Protein AF-A0A9D4GDD5-F1 (afdb_monomer_lite)

Secondary structure (DSSP, 8-state):
--HHHHHHHH--S-HHHHHHHHHHHHHHHHHTSGGGS-HHHHHHHHHHHHHHHHHHHTT-SBTTBSS--HHHHHHHHHHHIIIII-HHHHTT--

InterPro domains:
  IPR033468 Metaxin, glutathione S-transferase domain [PF17171] (48-86)
  IPR036282 Glutathione S-transferase, C-terminal domain superfamily [SSF47616] (42-88)
  IPR050931 Mitochondrial Protein Transport Metaxin [PTHR12289] (13-87)

Foldseek 3Di:
DPPLVVQVVPDPDDPVVVVVVVVVVLVVCVVVVNNVDDPVVNVVVVVVVVVVQCVCCPVPPENPHPDDDPVRVVVVVVVCCQDPVPPVNVVVDD

Structure (mmCIF, N/CA/C/O backbone):
data_AF-A0A9D4GDD5-F1
#
_entry.id   AF-A0A9D4GDD5-F1
#
loop_
_atom_site.group_PDB
_atom_site.id
_atom_site.type_symbol
_atom_site.label_atom_id
_atom_site.label_alt_id
_atom_site.label_comp_id
_atom_site.label_asym_id
_atom_site.label_entity_id
_atom_site.label_seq_id
_atom_site.pdbx_PDB_ins_code
_atom_site.Cartn_x
_atom_site.Cartn_y
_atom_site.Cartn_z
_atom_site.occupancy
_atom_site.B_iso_or_equiv
_atom_site.auth_seq_id
_atom_site.auth_comp_id
_atom_site.auth_asym_id
_atom_site.auth_atom_id
_atom_site.pdbx_PDB_model_num
ATOM 1 N N . MET A 1 1 ? -16.542 -10.256 20.961 1.00 35.03 1 MET A N 1
ATOM 2 C CA . MET A 1 1 ? -16.973 -9.208 21.920 1.00 35.03 1 MET A CA 1
ATOM 3 C C . MET A 1 1 ? -15.808 -8.522 22.672 1.00 35.03 1 MET A C 1
ATOM 5 O O . MET A 1 1 ? -16.042 -7.935 23.717 1.00 35.03 1 MET A O 1
ATOM 9 N N . GLY A 1 2 ? -14.560 -8.557 22.162 1.00 33.53 2 GLY A N 1
ATOM 10 C CA . GLY A 1 2 ? -13.371 -8.023 22.867 1.00 33.53 2 GLY A CA 1
ATOM 11 C C . GLY A 1 2 ? -12.563 -6.945 22.125 1.00 33.53 2 GLY A C 1
ATOM 12 O O . GLY A 1 2 ? -11.700 -6.314 22.730 1.00 33.53 2 GLY A O 1
ATOM 13 N N . ALA A 1 3 ? -12.839 -6.695 20.839 1.00 47.09 3 ALA A N 1
ATOM 14 C CA . ALA A 1 3 ? -12.144 -5.665 20.055 1.00 47.09 3 ALA A CA 1
ATOM 15 C C . ALA A 1 3 ? -12.687 -4.250 20.337 1.00 47.09 3 ALA A C 1
ATOM 17 O O . ALA A 1 3 ? -11.916 -3.313 20.542 1.00 47.09 3 ALA A O 1
ATOM 18 N N . GLU A 1 4 ? -14.012 -4.121 20.455 1.00 43.72 4 GLU A N 1
ATOM 19 C CA . GLU A 1 4 ? -14.714 -2.861 20.752 1.00 43.72 4 GLU A CA 1
ATOM 20 C C . GLU A 1 4 ? -14.257 -2.229 22.077 1.00 43.72 4 GLU A C 1
ATOM 22 O O . GLU A 1 4 ? -14.067 -1.018 22.183 1.00 43.72 4 GLU A O 1
ATOM 27 N N . THR A 1 5 ? -14.031 -3.060 23.097 1.00 48.25 5 THR A N 1
ATOM 28 C CA . THR A 1 5 ? -13.628 -2.618 24.438 1.00 48.25 5 THR A CA 1
ATOM 29 C C . THR A 1 5 ? -12.169 -2.153 24.479 1.00 48.25 5 THR A C 1
ATOM 31 O O . THR A 1 5 ? -11.830 -1.265 25.261 1.00 48.25 5 THR A O 1
ATOM 34 N N . LYS A 1 6 ? -11.302 -2.710 23.617 1.00 47.84 6 LYS A N 1
ATOM 35 C CA . LYS A 1 6 ? -9.893 -2.298 23.490 1.00 47.84 6 LYS A CA 1
ATOM 36 C C . LYS A 1 6 ? -9.762 -0.944 22.791 1.00 47.84 6 LYS A C 1
ATOM 38 O O . LYS A 1 6 ? -9.021 -0.096 23.276 1.00 47.84 6 LYS A O 1
ATOM 43 N N . ALA A 1 7 ? -10.526 -0.714 21.719 1.00 50.56 7 ALA A N 1
ATOM 44 C CA . ALA A 1 7 ? -10.538 0.566 21.006 1.00 50.56 7 ALA A CA 1
ATOM 45 C C . ALA A 1 7 ? -11.000 1.723 21.911 1.00 50.56 7 ALA A C 1
ATOM 47 O O . ALA A 1 7 ? -10.349 2.765 21.966 1.00 50.56 7 ALA A O 1
ATOM 48 N N . LYS A 1 8 ? -12.055 1.503 22.712 1.00 48.38 8 LYS A N 1
ATOM 49 C CA . LYS A 1 8 ? -12.581 2.492 23.673 1.00 48.38 8 LYS A CA 1
ATOM 50 C C . LYS A 1 8 ? -11.581 2.893 24.765 1.00 48.38 8 LYS A C 1
ATOM 52 O O . LYS A 1 8 ? -11.648 4.014 25.252 1.00 48.38 8 LYS A O 1
ATOM 57 N N . LYS A 1 9 ? -10.655 2.006 25.151 1.00 51.31 9 LYS A N 1
ATOM 58 C CA . LYS A 1 9 ? -9.602 2.313 26.138 1.00 51.31 9 LYS A CA 1
ATOM 59 C C . LYS A 1 9 ? -8.403 3.056 25.544 1.00 51.31 9 LYS A C 1
ATOM 61 O O . LYS A 1 9 ? -7.663 3.677 26.299 1.00 51.31 9 LYS A O 1
ATOM 66 N N . LEU A 1 10 ? -8.198 2.986 24.227 1.00 57.19 10 LEU A N 1
ATOM 67 C CA . LEU A 1 10 ? -6.991 3.501 23.573 1.00 57.19 10 LEU A CA 1
ATOM 68 C C . LEU A 1 10 ? -7.117 4.971 23.138 1.00 57.19 10 LEU A C 1
ATOM 70 O O . LEU A 1 10 ? -6.109 5.630 22.905 1.00 57.19 10 LEU A O 1
ATOM 74 N N . THR A 1 11 ? -8.336 5.513 23.062 1.00 56.44 11 THR A N 1
ATOM 75 C CA . THR A 1 11 ? -8.588 6.881 22.587 1.00 56.44 11 THR A CA 1
ATOM 76 C C . THR A 1 11 ? -9.374 7.687 23.619 1.00 56.44 11 THR A C 1
ATOM 78 O O . THR A 1 11 ? -10.483 7.297 23.971 1.00 56.44 11 THR A O 1
ATOM 81 N N . LYS A 1 12 ? -8.883 8.865 24.032 1.00 71.31 12 LYS A N 1
ATOM 82 C CA . LYS A 1 12 ? -9.647 9.849 24.840 1.00 71.31 12 LYS A CA 1
ATOM 83 C C . LYS A 1 12 ? -10.814 10.506 24.066 1.00 71.31 12 LYS A C 1
ATOM 85 O O . LYS A 1 12 ? -11.292 11.568 24.450 1.00 71.31 12 LYS A O 1
ATOM 90 N N . LEU A 1 13 ? -11.223 9.928 22.937 1.00 73.31 13 LEU A N 1
ATOM 91 C CA . LEU A 1 13 ? -12.195 10.497 22.009 1.00 73.31 13 LEU A CA 1
ATOM 92 C C . LEU A 1 13 ? -13.630 10.097 22.393 1.00 73.31 13 LEU A C 1
ATOM 94 O O . LEU A 1 13 ? -13.837 8.990 22.898 1.00 73.31 13 LEU A O 1
ATOM 98 N N . PRO A 1 14 ? -14.633 10.951 22.116 1.00 85.38 14 PRO A N 1
ATOM 99 C CA . PRO A 1 14 ? -16.038 10.612 22.326 1.00 85.38 14 PRO A CA 1
ATOM 100 C C . PRO A 1 14 ? -16.434 9.336 21.569 1.00 85.38 14 PRO A C 1
ATOM 102 O O . PRO A 1 14 ? -16.027 9.131 20.424 1.00 85.38 14 PRO A O 1
ATOM 105 N N . SER A 1 15 ? -17.280 8.498 22.174 1.00 78.12 15 SER A N 1
ATOM 106 C CA . SER A 1 15 ? -17.696 7.200 21.610 1.00 78.12 15 SER A CA 1
ATOM 107 C C . SER A 1 15 ? -18.355 7.312 20.230 1.00 78.12 15 SER A C 1
ATOM 109 O O . SER A 1 15 ? -18.112 6.470 19.367 1.00 78.12 15 SER A O 1
ATOM 111 N N . LEU A 1 16 ? -19.132 8.374 19.998 1.00 84.25 16 LEU A N 1
ATOM 112 C CA . LEU A 1 16 ? -19.744 8.683 18.702 1.00 84.25 16 LEU A CA 1
ATOM 113 C C . LEU A 1 16 ? -18.696 8.928 17.609 1.00 84.25 16 LEU A C 1
ATOM 115 O O . LEU A 1 16 ? -18.891 8.538 16.461 1.00 84.25 16 LEU A O 1
ATOM 119 N N . PHE A 1 17 ? -17.566 9.537 17.971 1.00 86.44 17 PHE A N 1
ATOM 120 C CA . PHE A 1 17 ? -16.495 9.855 17.032 1.00 86.44 17 PHE A CA 1
ATOM 121 C C . PHE A 1 17 ? -15.754 8.589 16.590 1.00 86.44 17 PHE A C 1
ATOM 123 O O . PHE A 1 17 ? -15.524 8.376 15.402 1.00 86.44 17 PHE A O 1
ATOM 130 N N . VAL A 1 18 ? -15.451 7.699 17.542 1.00 85.56 18 VAL A N 1
ATOM 131 C CA . VAL A 1 18 ? -14.853 6.383 17.259 1.00 85.56 18 VAL A CA 1
ATOM 132 C C . VAL A 1 18 ? -15.792 5.527 16.405 1.00 85.56 18 VAL A C 1
ATOM 134 O O . VAL A 1 18 ? -15.348 4.886 15.453 1.00 85.56 18 VAL A O 1
ATOM 137 N N . TRP A 1 19 ? -17.093 5.554 16.704 1.00 87.62 19 TRP A N 1
ATOM 138 C CA . TRP A 1 19 ? -18.109 4.846 15.928 1.00 87.62 19 TRP A CA 1
ATOM 139 C C . TRP A 1 19 ? -18.178 5.333 14.475 1.00 87.62 19 TRP A C 1
ATOM 141 O O . TRP A 1 19 ? -18.152 4.515 13.555 1.00 87.62 19 TRP A O 1
ATOM 151 N N . GLU A 1 20 ? -18.193 6.648 14.243 1.00 89.94 20 GLU A N 1
ATOM 152 C CA . GLU A 1 20 ? -18.252 7.202 12.886 1.00 89.94 20 GLU A CA 1
ATOM 153 C C . GLU A 1 20 ? -16.987 6.867 12.079 1.00 89.94 20 GLU A C 1
ATOM 155 O O . GLU A 1 20 ? -17.079 6.517 10.900 1.00 89.94 20 GLU A O 1
ATOM 160 N N . ILE A 1 21 ? -15.809 6.895 12.712 1.00 88.56 21 ILE A N 1
ATOM 161 C CA . ILE A 1 21 ? -14.551 6.469 12.080 1.00 88.56 21 ILE A CA 1
ATOM 162 C C . ILE A 1 21 ? -14.617 4.987 11.696 1.00 88.56 21 ILE A C 1
ATOM 164 O O . ILE A 1 21 ? -14.287 4.637 10.559 1.00 88.56 21 ILE A O 1
ATOM 168 N N . GLY A 1 22 ? -15.071 4.118 12.604 1.00 87.94 22 GLY A N 1
ATOM 169 C CA . GLY A 1 22 ? -15.223 2.687 12.331 1.00 87.94 22 GLY A CA 1
ATOM 170 C C . GLY A 1 22 ? -16.184 2.423 11.172 1.00 87.94 22 GLY A C 1
ATOM 171 O O . GLY A 1 22 ? -15.844 1.703 10.233 1.00 87.94 22 GLY A O 1
ATOM 172 N N . ARG A 1 23 ? -17.345 3.088 11.174 1.00 91.94 23 ARG A N 1
ATOM 173 C CA . ARG A 1 23 ? -18.360 2.977 10.118 1.00 91.94 23 ARG A CA 1
ATOM 174 C C . ARG A 1 23 ? -17.816 3.397 8.752 1.00 91.94 23 ARG A C 1
ATOM 176 O O . ARG A 1 23 ? -17.988 2.679 7.768 1.00 91.94 23 ARG A O 1
ATOM 183 N N . ARG A 1 24 ? -17.119 4.536 8.686 1.00 91.06 24 ARG A N 1
ATOM 184 C CA . ARG A 1 24 ? -16.487 5.023 7.448 1.00 91.06 24 ARG A CA 1
ATOM 185 C C . ARG A 1 24 ? -15.402 4.080 6.951 1.00 91.06 24 ARG A C 1
ATOM 187 O O . ARG A 1 24 ? -15.348 3.801 5.758 1.00 91.06 24 ARG A O 1
ATOM 194 N N . THR A 1 25 ? -14.560 3.589 7.855 1.00 88.31 25 THR A N 1
ATOM 195 C CA . THR A 1 25 ? -13.462 2.676 7.515 1.00 88.31 25 THR A CA 1
ATOM 196 C C . THR A 1 25 ? -14.005 1.366 6.955 1.00 88.31 25 THR A C 1
ATOM 198 O O . THR A 1 25 ? -13.535 0.915 5.914 1.00 88.31 25 THR A O 1
ATOM 201 N N . ASN A 1 26 ? -15.055 0.811 7.568 1.00 88.12 26 ASN A N 1
ATOM 202 C CA . ASN A 1 26 ? -15.700 -0.404 7.080 1.00 88.12 26 ASN A CA 1
ATOM 203 C C . ASN A 1 26 ? -16.315 -0.205 5.686 1.00 88.12 26 ASN A C 1
ATOM 205 O O . ASN A 1 26 ? -16.082 -1.002 4.780 1.00 88.12 26 ASN A O 1
ATOM 209 N N . ASN A 1 27 ? -17.040 0.897 5.478 1.00 92.06 27 ASN A N 1
ATOM 210 C CA . ASN A 1 27 ? -17.629 1.208 4.174 1.00 92.06 27 ASN A CA 1
ATOM 211 C C . ASN A 1 27 ? -16.564 1.393 3.086 1.00 92.06 27 ASN A C 1
ATOM 213 O O . ASN A 1 27 ? -16.735 0.894 1.975 1.00 92.06 27 ASN A O 1
ATOM 217 N N . GLN A 1 28 ? -15.455 2.072 3.396 1.00 91.81 28 GLN A N 1
ATOM 218 C CA . GLN A 1 28 ? -14.349 2.232 2.452 1.00 91.81 28 GLN A CA 1
ATOM 219 C C . GLN A 1 28 ? -13.664 0.901 2.137 1.00 91.81 28 GLN A C 1
ATOM 221 O O . GLN A 1 28 ? -13.424 0.612 0.966 1.00 91.81 28 GLN A O 1
ATOM 226 N N . ALA A 1 29 ? -13.413 0.061 3.145 1.00 87.81 29 ALA A N 1
ATOM 227 C CA . ALA A 1 29 ? -12.846 -1.267 2.937 1.00 87.81 29 ALA A CA 1
ATOM 228 C C . ALA A 1 29 ? -13.751 -2.132 2.045 1.00 87.81 29 ALA A C 1
ATOM 230 O O . ALA A 1 29 ? -13.266 -2.772 1.113 1.00 87.81 29 ALA A O 1
ATOM 231 N N . HIS A 1 30 ? -15.070 -2.115 2.268 1.00 90.94 30 HIS A N 1
ATOM 232 C CA . HIS A 1 30 ? -16.026 -2.807 1.400 1.00 90.94 30 HIS A CA 1
ATOM 233 C C . HIS A 1 30 ? -16.044 -2.248 -0.027 1.00 90.94 30 HIS A C 1
ATOM 235 O O . HIS A 1 30 ? -16.060 -3.030 -0.978 1.00 90.94 30 HIS A O 1
ATOM 241 N N . ALA A 1 31 ? -16.017 -0.922 -0.199 1.00 91.06 31 ALA A N 1
ATOM 242 C CA . ALA A 1 31 ? -15.997 -0.287 -1.517 1.00 91.06 31 ALA A CA 1
ATOM 243 C C . ALA A 1 31 ? -14.742 -0.671 -2.318 1.00 91.06 31 ALA A C 1
ATOM 245 O O . ALA A 1 31 ? -14.847 -1.017 -3.493 1.00 91.06 31 ALA A O 1
ATOM 246 N N . GLN A 1 32 ? -13.580 -0.703 -1.658 1.00 86.12 32 GLN A N 1
ATOM 247 C CA . GLN A 1 32 ? -12.300 -1.135 -2.232 1.00 86.12 32 GLN A CA 1
ATOM 248 C C . GLN A 1 32 ? -12.198 -2.655 -2.447 1.00 86.12 32 GLN A C 1
ATOM 250 O O . GLN A 1 32 ? -11.210 -3.130 -2.993 1.00 86.12 32 GLN A O 1
ATOM 255 N N . GLY A 1 33 ? -13.190 -3.435 -2.009 1.00 86.19 33 GLY A N 1
ATOM 256 C CA . GLY A 1 33 ? -13.205 -4.894 -2.127 1.00 86.19 33 GLY A CA 1
ATOM 257 C C . GLY A 1 33 ? -12.498 -5.634 -0.992 1.00 86.19 33 GLY A C 1
ATOM 258 O O . GLY A 1 33 ? -12.875 -6.765 -0.711 1.00 86.19 33 GLY A O 1
ATOM 259 N N . LEU A 1 34 ? -11.582 -4.995 -0.258 1.00 83.12 34 LEU A N 1
ATOM 260 C CA . LEU A 1 34 ? -10.871 -5.607 0.876 1.00 83.12 34 LEU A CA 1
ATOM 261 C C . LEU A 1 34 ? -11.813 -6.103 1.983 1.00 83.12 34 LEU A C 1
ATOM 263 O O . LEU A 1 34 ? -11.601 -7.174 2.537 1.00 83.12 34 LEU A O 1
ATOM 267 N N . GLY A 1 35 ? -12.887 -5.363 2.268 1.00 83.44 35 GLY A N 1
ATOM 268 C CA . GLY A 1 35 ? -13.893 -5.741 3.268 1.00 83.44 35 GLY A CA 1
ATOM 269 C C . GLY A 1 35 ? -14.810 -6.893 2.838 1.00 83.44 35 GLY A C 1
ATOM 270 O O . GLY A 1 35 ? -15.617 -7.354 3.635 1.00 83.44 35 GLY A O 1
ATOM 271 N N . ARG A 1 36 ? -14.729 -7.351 1.579 1.00 88.50 36 ARG A N 1
ATOM 272 C CA . ARG A 1 36 ? -15.508 -8.498 1.076 1.00 88.50 36 ARG A CA 1
ATOM 273 C C . ARG A 1 36 ? -14.808 -9.840 1.308 1.00 88.50 36 ARG A C 1
ATOM 275 O O . ARG A 1 36 ? -15.449 -10.873 1.154 1.00 88.50 36 ARG A O 1
ATOM 282 N N . HIS A 1 37 ? -13.523 -9.814 1.647 1.00 87.19 37 HIS A N 1
ATOM 283 C CA . HIS A 1 37 ? -12.680 -10.996 1.787 1.00 87.19 37 HIS A CA 1
ATOM 284 C C . HIS A 1 37 ? -12.549 -11.436 3.243 1.00 87.19 37 HIS A C 1
ATOM 286 O O . HIS A 1 37 ? -12.604 -10.619 4.164 1.00 87.19 37 HIS A O 1
ATOM 292 N N . ASN A 1 38 ? -12.344 -12.737 3.454 1.00 86.44 38 ASN A N 1
ATOM 293 C CA . ASN A 1 38 ? -12.025 -13.258 4.782 1.00 86.44 38 ASN A CA 1
ATOM 294 C C . ASN A 1 38 ? -10.571 -12.917 5.163 1.00 86.44 38 ASN A C 1
ATOM 296 O O . ASN A 1 38 ? -9.718 -12.738 4.298 1.00 86.44 38 ASN A O 1
ATOM 300 N N . GLN A 1 39 ? -10.255 -12.893 6.458 1.00 82.06 39 GLN A N 1
ATOM 301 C CA . GLN A 1 39 ? -8.931 -12.527 6.975 1.00 82.06 39 GLN A CA 1
ATOM 302 C C . GLN A 1 39 ? -7.789 -13.324 6.316 1.00 82.06 39 GLN A C 1
ATOM 304 O O . GLN A 1 39 ? -6.792 -12.745 5.892 1.00 82.06 39 GLN A O 1
ATOM 309 N N . LEU A 1 40 ? -7.954 -14.642 6.165 1.00 84.38 40 LEU A N 1
ATOM 310 C CA . LEU A 1 40 ? -6.963 -15.506 5.511 1.00 84.38 40 LEU A CA 1
ATOM 311 C C . LEU A 1 40 ? -6.744 -15.148 4.034 1.00 84.38 40 LEU A C 1
ATOM 313 O O . LEU A 1 40 ? -5.622 -1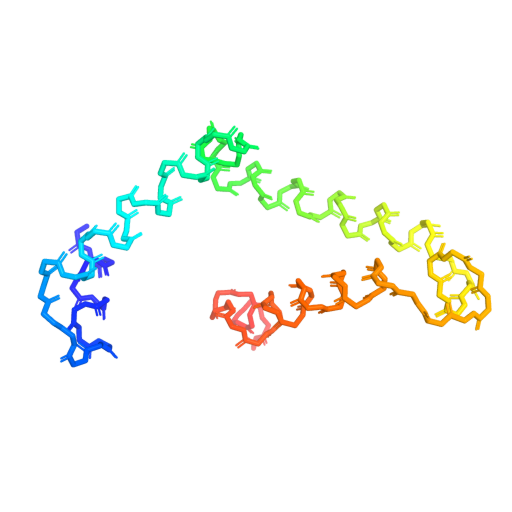5.220 3.532 1.00 84.38 40 LEU A O 1
ATOM 317 N N . GLU A 1 41 ? -7.809 -14.755 3.334 1.00 87.44 41 GLU A N 1
ATOM 318 C CA . GLU A 1 41 ? -7.722 -14.321 1.940 1.00 87.44 41 GLU A CA 1
ATOM 319 C C . GLU A 1 41 ? -7.011 -12.976 1.836 1.00 87.44 41 GLU A C 1
ATOM 321 O O . GLU A 1 41 ? -6.152 -12.814 0.975 1.00 87.44 41 GLU A O 1
ATOM 326 N N . VAL A 1 42 ? -7.309 -12.040 2.742 1.00 86.44 42 VAL A N 1
ATOM 327 C CA . VAL A 1 42 ? -6.627 -10.741 2.820 1.00 86.44 42 VAL A CA 1
ATOM 328 C C . VAL A 1 42 ? -5.129 -10.931 3.056 1.00 86.44 42 VAL A C 1
ATOM 330 O O . VAL A 1 42 ? -4.315 -10.287 2.400 1.00 86.44 42 VAL A O 1
ATOM 333 N N . GLU A 1 43 ? -4.740 -11.851 3.937 1.00 86.06 43 GLU A N 1
ATOM 334 C CA . GLU A 1 43 ? -3.330 -12.171 4.177 1.00 86.06 43 GLU A CA 1
ATOM 335 C C . GLU A 1 43 ? -2.655 -12.842 2.975 1.00 86.06 43 GLU A C 1
ATOM 337 O O . GLU A 1 43 ? -1.490 -12.558 2.686 1.00 86.06 43 GLU A O 1
ATOM 342 N N . ARG A 1 44 ? -3.368 -13.725 2.261 1.00 89.50 44 ARG A N 1
ATOM 343 C CA . ARG A 1 44 ? -2.873 -14.320 1.010 1.00 89.50 44 ARG A CA 1
ATOM 344 C C . ARG A 1 44 ? -2.642 -13.241 -0.045 1.00 89.50 44 ARG A C 1
ATOM 346 O O . ARG A 1 44 ? -1.551 -13.179 -0.600 1.00 89.50 44 ARG A O 1
ATOM 353 N N . LEU A 1 45 ? -3.628 -12.372 -0.260 1.00 89.19 45 LEU A N 1
ATOM 354 C CA . LEU A 1 45 ? -3.528 -11.253 -1.193 1.00 89.19 45 LEU A CA 1
ATOM 355 C C . LEU A 1 45 ? -2.363 -10.340 -0.817 1.00 89.19 45 LEU A C 1
ATOM 357 O O . LEU A 1 45 ? -1.563 -9.999 -1.677 1.00 89.19 45 LEU A O 1
ATOM 361 N N . LEU A 1 46 ? -2.206 -9.994 0.465 1.00 87.69 46 LEU A N 1
ATOM 362 C CA . LEU A 1 46 ? -1.083 -9.178 0.924 1.00 87.69 46 LEU A CA 1
ATOM 363 C C . LEU A 1 46 ? 0.268 -9.811 0.561 1.00 87.69 46 LEU A C 1
ATOM 365 O O . LEU A 1 46 ? 1.135 -9.111 0.047 1.00 87.69 46 LEU A O 1
ATOM 369 N N . ARG A 1 47 ? 0.446 -11.121 0.783 1.00 89.81 47 ARG A N 1
ATOM 370 C CA . ARG A 1 47 ? 1.670 -11.837 0.377 1.00 89.81 47 ARG A CA 1
ATOM 371 C C . ARG A 1 47 ? 1.898 -11.771 -1.132 1.00 89.81 47 ARG A C 1
ATOM 373 O O . ARG A 1 47 ? 3.013 -11.496 -1.558 1.00 89.81 47 ARG A O 1
ATOM 380 N N . GLU A 1 48 ? 0.852 -11.971 -1.926 1.00 92.25 48 GLU A N 1
ATOM 381 C CA . GLU A 1 48 ? 0.925 -11.878 -3.390 1.00 92.25 48 GLU A CA 1
ATOM 382 C C . GLU A 1 48 ? 1.296 -10.468 -3.858 1.00 92.25 48 GLU A C 1
ATOM 384 O O . GLU A 1 48 ? 2.158 -10.323 -4.718 1.00 92.25 48 GLU A O 1
ATOM 389 N N . TYR A 1 49 ? 0.731 -9.424 -3.246 1.00 89.94 49 TYR A N 1
ATOM 390 C CA . TYR A 1 49 ? 1.097 -8.036 -3.529 1.00 89.94 49 TYR A CA 1
ATOM 391 C C . TYR A 1 49 ? 2.548 -7.729 -3.160 1.00 89.94 49 TYR A C 1
ATOM 393 O O . TYR A 1 49 ? 3.235 -7.056 -3.923 1.00 89.94 49 TYR A O 1
ATOM 401 N N . LEU A 1 50 ? 3.027 -8.207 -2.008 1.00 91.06 50 LEU A N 1
ATOM 402 C CA . LEU A 1 50 ? 4.416 -8.004 -1.594 1.00 91.06 50 LEU A CA 1
ATOM 403 C C . LEU A 1 50 ? 5.391 -8.709 -2.539 1.00 91.06 50 LEU A C 1
ATOM 405 O O . LEU A 1 50 ? 6.383 -8.102 -2.934 1.00 91.06 50 LEU A O 1
ATOM 409 N N . ASN A 1 51 ? 5.077 -9.939 -2.952 1.00 93.62 51 ASN A N 1
ATOM 410 C CA . ASN A 1 51 ? 5.868 -10.661 -3.945 1.00 93.62 51 ASN A CA 1
ATOM 411 C C . ASN A 1 51 ? 5.855 -9.932 -5.291 1.00 93.62 51 ASN A C 1
ATOM 413 O O . ASN A 1 51 ? 6.914 -9.669 -5.837 1.00 93.62 51 ASN A O 1
ATOM 417 N N . ALA A 1 52 ? 4.691 -9.491 -5.773 1.00 94.31 52 ALA A N 1
ATOM 418 C CA . ALA A 1 52 ? 4.594 -8.744 -7.024 1.00 94.31 52 ALA A CA 1
ATOM 419 C C . ALA A 1 52 ? 5.385 -7.426 -6.987 1.00 94.31 52 ALA A C 1
ATOM 421 O O . ALA A 1 52 ? 6.025 -7.067 -7.970 1.00 94.31 52 ALA A O 1
ATOM 422 N N . ILE A 1 53 ? 5.369 -6.705 -5.859 1.00 92.44 53 ILE A N 1
ATOM 423 C CA . ILE A 1 53 ? 6.180 -5.493 -5.673 1.00 92.44 53 ILE A CA 1
ATOM 424 C C . ILE A 1 53 ? 7.672 -5.844 -5.646 1.00 92.44 53 ILE A C 1
ATOM 426 O O . ILE A 1 53 ? 8.464 -5.124 -6.247 1.00 92.44 53 ILE A O 1
ATOM 430 N N . SER A 1 54 ? 8.051 -6.937 -4.978 1.00 92.94 54 SER A N 1
ATOM 431 C CA . SER A 1 54 ? 9.433 -7.424 -4.930 1.00 92.94 54 SER A CA 1
ATOM 432 C C . SER A 1 54 ? 9.939 -7.813 -6.318 1.00 92.94 54 SER A C 1
ATOM 434 O O . SER A 1 54 ? 11.017 -7.380 -6.708 1.00 92.94 54 SER A O 1
ATOM 436 N N . ASP A 1 55 ? 9.149 -8.562 -7.085 1.00 94.69 55 ASP A N 1
ATOM 437 C CA . ASP A 1 55 ? 9.478 -8.990 -8.447 1.00 94.69 55 ASP A CA 1
ATOM 438 C C . ASP A 1 55 ? 9.536 -7.793 -9.398 1.00 94.69 55 ASP A C 1
ATOM 440 O O . ASP A 1 55 ? 10.438 -7.673 -10.228 1.00 94.69 55 ASP A O 1
ATOM 444 N N . PHE A 1 56 ? 8.586 -6.864 -9.258 1.00 92.69 56 PHE A N 1
ATOM 445 C CA . PHE A 1 56 ? 8.562 -5.652 -10.060 1.00 92.69 56 PHE A CA 1
ATOM 446 C C . PHE A 1 56 ? 9.745 -4.738 -9.748 1.00 92.69 56 PHE A C 1
ATOM 448 O O . PHE A 1 56 ? 10.282 -4.127 -10.669 1.00 92.69 56 PHE A O 1
ATOM 455 N N . LEU A 1 57 ? 10.183 -4.645 -8.490 1.00 92.19 57 LEU A N 1
ATOM 456 C CA . LEU A 1 57 ? 11.384 -3.902 -8.118 1.00 92.19 57 LEU A CA 1
ATOM 457 C C . LEU A 1 57 ? 12.637 -4.625 -8.639 1.00 92.19 57 LEU A C 1
ATOM 459 O O . LEU A 1 57 ? 13.415 -4.034 -9.393 1.00 92.19 57 LEU A O 1
ATOM 463 N N . GLY A 1 58 ? 12.776 -5.919 -8.352 1.00 90.94 58 GLY A N 1
ATOM 464 C CA . GLY A 1 58 ? 13.947 -6.720 -8.704 1.00 90.94 58 GLY A CA 1
ATOM 465 C C . GLY A 1 58 ? 15.226 -6.060 -8.190 1.00 90.94 58 GLY A C 1
ATOM 466 O O . GLY A 1 58 ? 15.288 -5.631 -7.041 1.00 90.94 58 GLY A O 1
ATOM 467 N N . ASP A 1 59 ? 16.205 -5.889 -9.076 1.00 90.25 59 ASP A N 1
ATOM 468 C CA . ASP A 1 59 ? 17.475 -5.220 -8.759 1.00 90.25 59 ASP A CA 1
ATOM 469 C C . ASP A 1 59 ? 17.422 -3.686 -8.901 1.00 90.25 59 ASP A C 1
ATOM 471 O O . ASP A 1 59 ? 18.436 -3.001 -8.743 1.00 90.25 59 ASP A O 1
ATOM 475 N N . LYS A 1 60 ? 16.254 -3.113 -9.228 1.00 90.88 60 LYS A N 1
ATOM 476 C CA . LYS A 1 60 ? 16.114 -1.661 -9.396 1.00 90.88 60 LYS A CA 1
ATOM 477 C C . LYS A 1 60 ? 16.125 -0.963 -8.045 1.00 90.88 60 LYS A C 1
ATOM 479 O O . LYS A 1 60 ? 15.544 -1.428 -7.068 1.00 90.88 60 LYS A O 1
ATOM 484 N N . LYS A 1 61 ? 16.709 0.234 -8.021 1.00 88.75 61 LYS A N 1
ATOM 485 C CA . LYS A 1 61 ? 16.713 1.091 -6.831 1.00 88.75 61 LYS A CA 1
ATOM 486 C C . LYS A 1 61 ? 15.319 1.639 -6.499 1.00 88.75 61 LYS A C 1
ATOM 488 O O . LYS A 1 61 ? 14.985 1.775 -5.324 1.00 88.75 61 LYS A O 1
ATOM 493 N N . PHE A 1 62 ? 14.510 1.933 -7.520 1.00 90.56 62 PHE A N 1
ATOM 494 C CA . PHE A 1 62 ? 13.137 2.423 -7.386 1.00 90.56 62 PHE A CA 1
ATOM 495 C C . PHE A 1 62 ? 12.203 1.770 -8.418 1.00 90.56 62 PHE A C 1
ATOM 497 O O . PHE A 1 62 ? 12.635 1.241 -9.440 1.00 90.56 62 PHE A O 1
ATOM 504 N N . LEU A 1 63 ? 10.893 1.827 -8.162 1.00 87.75 63 LEU A N 1
ATOM 505 C CA . LEU A 1 63 ? 9.859 1.146 -8.954 1.00 87.75 63 LEU A CA 1
ATOM 506 C C . LEU A 1 63 ? 9.802 1.595 -10.428 1.00 87.75 63 LEU A C 1
ATOM 508 O O . LEU A 1 63 ? 9.476 0.792 -11.294 1.00 87.75 63 LEU A O 1
ATOM 512 N N . PHE A 1 64 ? 10.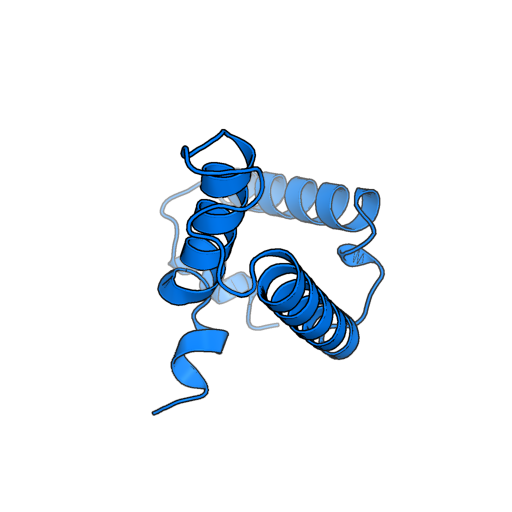114 2.858 -10.731 1.00 89.25 64 PHE A N 1
ATOM 513 C CA . PHE A 1 64 ? 9.910 3.454 -12.062 1.00 89.25 64 PHE A CA 1
ATOM 514 C C . PHE A 1 64 ? 11.176 4.098 -12.651 1.00 89.25 64 PHE A C 1
ATOM 516 O O . PHE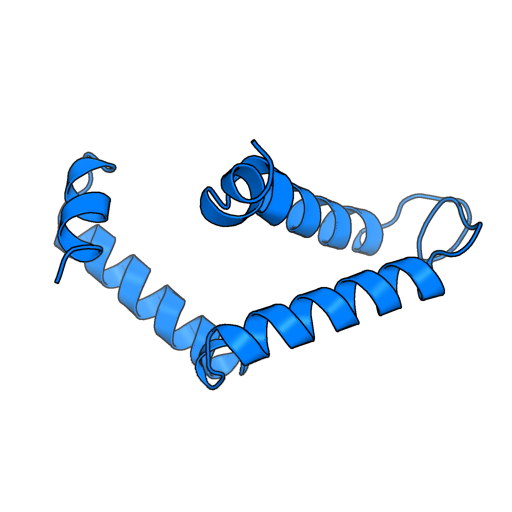 A 1 64 ? 11.075 5.032 -13.441 1.00 89.25 64 PHE A O 1
ATOM 523 N N . GLY A 1 65 ? 12.360 3.610 -12.268 1.00 85.44 65 GLY A N 1
ATOM 524 C CA . GLY A 1 65 ? 13.648 4.088 -12.781 1.00 85.44 65 GLY A CA 1
ATOM 525 C C . GLY A 1 65 ? 14.666 4.331 -11.671 1.00 85.44 65 GLY A C 1
ATOM 526 O O . GLY A 1 65 ? 14.618 3.683 -10.624 1.00 85.44 65 GLY A O 1
ATOM 527 N N . ASP A 1 66 ? 15.570 5.278 -11.909 1.00 88.62 66 ASP A N 1
ATOM 528 C CA . ASP A 1 66 ? 16.709 5.552 -11.024 1.00 88.62 66 ASP A CA 1
ATOM 529 C C . ASP A 1 66 ? 16.424 6.599 -9.941 1.00 88.62 66 ASP A C 1
ATOM 531 O O . ASP A 1 66 ? 17.173 6.690 -8.964 1.00 88.62 66 ASP A O 1
ATOM 535 N N . ASP A 1 67 ? 15.302 7.315 -10.060 1.00 90.88 67 ASP A N 1
ATOM 536 C CA . ASP A 1 67 ? 14.865 8.33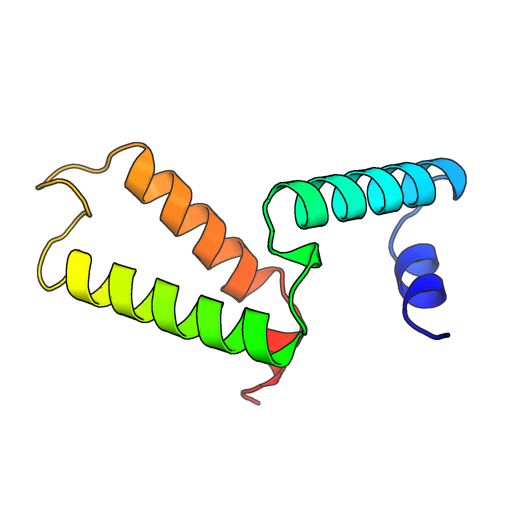7 -9.111 1.00 90.88 67 ASP A CA 1
ATOM 537 C C . ASP A 1 67 ? 13.616 7.923 -8.323 1.00 90.88 67 ASP A C 1
ATOM 539 O O . ASP A 1 67 ? 12.714 7.225 -8.806 1.00 90.88 67 ASP A O 1
ATOM 543 N N . ALA A 1 68 ? 13.536 8.410 -7.083 1.00 89.50 68 ALA A N 1
ATOM 544 C CA . ALA A 1 68 ? 12.354 8.243 -6.254 1.00 89.50 68 ALA A CA 1
ATOM 545 C C . ALA A 1 68 ? 11.174 9.025 -6.848 1.00 89.50 68 ALA A C 1
ATOM 547 O O . ALA A 1 68 ? 11.284 10.190 -7.222 1.00 89.50 68 ALA A O 1
ATOM 548 N N . CYS A 1 69 ? 10.003 8.396 -6.864 1.00 91.62 69 CYS A N 1
ATOM 549 C CA . CYS A 1 69 ? 8.769 9.012 -7.348 1.00 91.62 69 CYS A CA 1
ATOM 550 C C . CYS A 1 69 ? 7.619 8.799 -6.358 1.00 91.62 69 CYS A C 1
ATOM 552 O O . CYS A 1 69 ? 7.727 8.003 -5.422 1.00 91.62 69 CYS A O 1
ATOM 554 N N . ALA A 1 70 ? 6.487 9.467 -6.589 1.00 93.25 70 ALA A N 1
ATOM 555 C CA . ALA A 1 70 ? 5.322 9.402 -5.704 1.00 93.25 70 ALA A CA 1
ATOM 556 C C . ALA A 1 70 ? 4.843 7.965 -5.419 1.00 93.25 70 ALA A C 1
ATOM 558 O O . ALA A 1 70 ? 4.421 7.666 -4.302 1.00 93.25 70 ALA A O 1
ATOM 559 N N . ALA A 1 71 ? 4.958 7.056 -6.393 1.00 91.75 71 ALA A N 1
ATOM 560 C CA . ALA A 1 71 ? 4.580 5.659 -6.207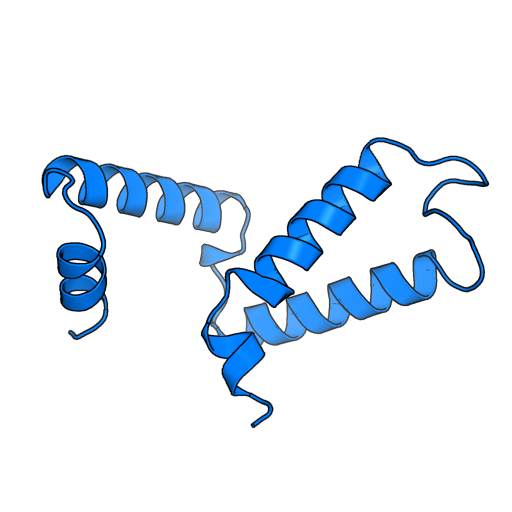 1.00 91.75 71 ALA A CA 1
ATOM 561 C C . ALA A 1 71 ? 5.490 4.927 -5.206 1.00 91.75 71 ALA A C 1
ATOM 563 O O . ALA A 1 71 ? 4.993 4.171 -4.373 1.00 91.75 71 ALA A O 1
ATOM 564 N N . ASN A 1 72 ? 6.799 5.205 -5.220 1.00 91.94 72 ASN A N 1
ATOM 565 C CA . ASN A 1 72 ? 7.737 4.663 -4.234 1.00 91.94 72 ASN A CA 1
ATOM 566 C C . ASN A 1 72 ? 7.358 5.116 -2.818 1.00 91.94 72 ASN A C 1
ATOM 568 O O . ASN A 1 72 ? 7.289 4.298 -1.905 1.00 91.94 72 ASN A O 1
ATOM 572 N N . CYS A 1 73 ? 7.024 6.401 -2.650 1.00 93.44 73 CYS A N 1
ATOM 573 C CA . CYS A 1 73 ? 6.568 6.941 -1.367 1.00 93.44 73 CYS A CA 1
ATOM 574 C C . CYS A 1 73 ? 5.257 6.293 -0.900 1.00 93.44 73 CYS A C 1
ATOM 576 O O . CYS A 1 73 ? 5.103 5.986 0.283 1.00 93.44 73 CYS A O 1
ATOM 578 N N . ALA A 1 74 ? 4.312 6.064 -1.816 1.00 92.50 74 ALA A N 1
ATOM 579 C CA . ALA A 1 74 ? 3.039 5.426 -1.499 1.00 92.50 74 ALA A CA 1
ATOM 580 C C . ALA A 1 74 ? 3.229 3.976 -1.027 1.00 92.50 74 ALA A C 1
ATOM 582 O O . ALA A 1 74 ? 2.674 3.595 0.005 1.00 92.50 74 ALA A O 1
ATOM 583 N N . VAL A 1 75 ? 4.047 3.192 -1.738 1.00 91.75 75 VAL A N 1
ATOM 584 C CA . VAL A 1 75 ? 4.373 1.809 -1.362 1.00 91.75 75 VAL A CA 1
ATOM 585 C C . VAL A 1 75 ? 5.124 1.774 -0.031 1.00 91.75 75 VAL A C 1
ATOM 587 O O . VAL A 1 75 ? 4.730 1.032 0.868 1.00 91.75 75 VAL A O 1
ATOM 590 N N . PHE A 1 76 ? 6.127 2.636 0.150 1.00 91.56 76 PHE A N 1
ATOM 591 C CA . PHE A 1 76 ? 6.879 2.734 1.400 1.00 91.56 76 PHE A CA 1
ATOM 592 C C . PHE A 1 76 ? 5.981 3.073 2.597 1.00 91.56 76 PHE A C 1
ATOM 594 O O . PHE A 1 76 ? 6.040 2.401 3.622 1.00 91.56 76 PHE A O 1
ATOM 601 N N . ASN A 1 77 ? 5.078 4.049 2.462 1.00 91.81 77 ASN A N 1
ATOM 602 C CA . ASN A 1 77 ? 4.111 4.383 3.512 1.00 91.81 77 ASN A CA 1
ATOM 603 C C . ASN A 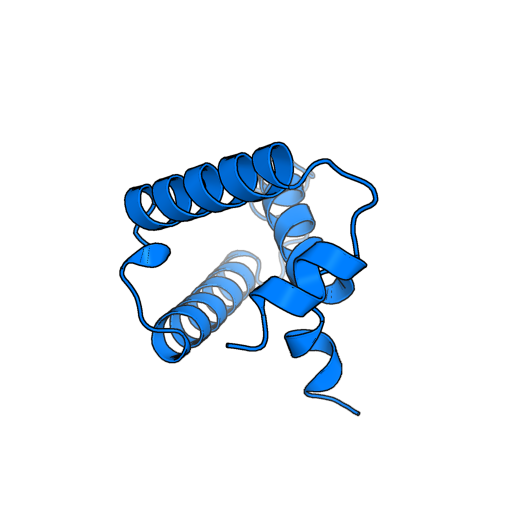1 77 ? 3.246 3.172 3.906 1.00 91.81 77 ASN A C 1
ATOM 605 O O . ASN A 1 77 ? 3.005 2.936 5.091 1.00 91.81 77 ASN A O 1
ATOM 609 N N . LYS A 1 78 ? 2.790 2.378 2.928 1.00 89.94 78 LYS A N 1
ATOM 610 C CA . LYS A 1 78 ? 2.011 1.163 3.207 1.00 89.94 78 LYS A CA 1
ATOM 611 C C . LYS A 1 78 ? 2.842 0.098 3.917 1.00 89.94 78 LYS A C 1
ATOM 613 O O . LYS A 1 78 ? 2.353 -0.477 4.886 1.00 89.94 78 LYS A O 1
ATOM 618 N N . LEU A 1 79 ? 4.095 -0.104 3.512 1.00 89.75 79 LEU A N 1
ATOM 619 C CA . LEU A 1 79 ? 5.019 -1.012 4.196 1.00 89.75 79 LEU A CA 1
ATOM 620 C C . LEU A 1 79 ? 5.263 -0.582 5.645 1.00 89.75 79 LEU A C 1
ATOM 622 O O . LEU A 1 79 ? 5.162 -1.407 6.549 1.00 89.75 79 LEU A O 1
ATOM 626 N N . CYS A 1 80 ? 5.492 0.709 5.891 1.00 90.38 80 CYS A N 1
ATOM 627 C CA . CYS A 1 80 ? 5.679 1.234 7.241 1.00 90.38 80 CYS A CA 1
ATOM 628 C C . CYS A 1 80 ? 4.461 0.982 8.137 1.00 90.38 80 CYS A C 1
ATOM 630 O O . CYS A 1 80 ? 4.612 0.579 9.290 1.00 90.38 80 CYS A O 1
ATOM 632 N N . GLN A 1 81 ? 3.248 1.169 7.606 1.00 86.62 81 GLN A N 1
ATOM 633 C CA . GLN A 1 81 ? 2.023 0.867 8.348 1.00 86.62 81 GLN A CA 1
ATOM 634 C C . GLN A 1 81 ? 1.950 -0.614 8.733 1.00 86.62 81 GLN A C 1
ATOM 636 O O . GLN A 1 81 ? 1.657 -0.919 9.886 1.00 86.62 81 GLN A O 1
ATOM 641 N N . VAL A 1 82 ? 2.266 -1.527 7.811 1.00 83.62 82 VAL A N 1
ATOM 642 C CA . VAL A 1 82 ? 2.266 -2.974 8.086 1.00 83.62 82 VAL A CA 1
ATOM 643 C C . VAL A 1 82 ? 3.343 -3.356 9.107 1.00 83.62 82 VAL A C 1
ATOM 645 O O . VAL A 1 82 ? 3.062 -4.120 10.025 1.00 83.62 82 VAL A O 1
ATOM 648 N N . MET A 1 83 ? 4.549 -2.801 8.981 1.00 84.44 83 MET A N 1
ATOM 649 C CA . MET A 1 83 ? 5.703 -3.163 9.810 1.00 84.44 83 MET A CA 1
ATOM 650 C C . MET A 1 83 ? 5.652 -2.593 11.230 1.00 84.44 83 MET A C 1
ATOM 652 O O . MET A 1 83 ? 6.087 -3.265 12.156 1.00 84.44 83 MET A O 1
ATOM 656 N N . TRP A 1 84 ? 5.138 -1.374 11.425 1.00 81.50 84 TRP A N 1
ATOM 657 C CA . TRP A 1 84 ? 5.179 -0.704 12.735 1.00 81.50 84 TRP A CA 1
ATOM 658 C C . TRP A 1 84 ? 3.812 -0.474 13.372 1.00 81.50 84 TRP A C 1
ATOM 660 O O . TRP A 1 84 ? 3.724 -0.385 14.594 1.00 81.50 84 TRP A O 1
ATOM 670 N N . HIS A 1 85 ? 2.742 -0.349 12.584 1.00 77.19 85 HIS A N 1
ATOM 671 C CA . HIS A 1 85 ? 1.419 0.017 13.104 1.00 77.19 85 HIS A CA 1
ATOM 672 C C . HIS A 1 85 ? 0.429 -1.151 13.155 1.00 77.19 85 HIS A C 1
ATOM 674 O O . HIS A 1 85 ? -0.639 -0.999 13.752 1.00 77.19 85 HIS A O 1
ATOM 680 N N . VAL A 1 86 ? 0.759 -2.318 12.587 1.00 72.50 86 VAL A N 1
ATOM 681 C CA . VAL A 1 86 ? -0.067 -3.527 12.711 1.00 72.50 86 VAL A CA 1
ATOM 682 C C . VAL A 1 86 ? 0.511 -4.432 13.810 1.00 72.50 86 VAL A C 1
ATOM 684 O O . VAL A 1 86 ? 1.464 -5.174 13.565 1.00 72.50 86 VAL A O 1
ATOM 687 N N . PRO A 1 87 ? -0.056 -4.417 15.034 1.00 59.28 87 PRO A N 1
ATOM 688 C CA . PRO A 1 87 ? 0.521 -5.125 16.180 1.00 59.28 87 PRO A CA 1
ATOM 689 C C . PRO A 1 87 ? 0.592 -6.648 15.998 1.00 59.28 87 PRO A C 1
ATOM 691 O O . PRO A 1 87 ? 1.453 -7.283 16.602 1.00 59.28 87 PRO A O 1
ATOM 694 N N . SER A 1 88 ? -0.274 -7.237 15.166 1.00 57.47 88 SER A N 1
ATOM 695 C CA . SER A 1 88 ? -0.322 -8.683 14.908 1.00 57.47 88 SER A CA 1
ATOM 696 C C . SER A 1 88 ? 0.758 -9.193 13.950 1.00 57.47 88 SER A C 1
ATOM 698 O O . SER A 1 88 ? 1.069 -10.378 13.981 1.00 57.47 88 SER A O 1
ATOM 700 N N . VAL A 1 89 ? 1.345 -8.332 13.112 1.00 53.25 89 VAL A N 1
ATOM 701 C CA . VAL A 1 89 ? 2.406 -8.740 12.170 1.00 53.25 89 VAL A CA 1
ATOM 702 C C . VAL A 1 89 ? 3.761 -8.792 12.882 1.00 53.25 89 VAL A C 1
ATOM 704 O O . VAL A 1 89 ? 4.546 -9.705 12.649 1.00 53.25 89 VAL A O 1
ATOM 707 N N . VAL A 1 90 ? 4.003 -7.869 13.819 1.00 45.22 90 VAL A N 1
ATOM 708 C CA . VAL A 1 90 ? 5.239 -7.815 14.624 1.00 45.22 90 VAL A CA 1
ATOM 709 C C . VAL A 1 90 ? 5.299 -8.930 15.671 1.00 45.22 90 VAL A C 1
ATOM 711 O O . VAL A 1 90 ? 6.371 -9.455 15.947 1.00 45.22 90 VAL A O 1
ATOM 714 N N . THR A 1 91 ? 4.161 -9.349 16.232 1.00 41.97 91 THR A N 1
ATOM 715 C CA . THR A 1 91 ? 4.128 -10.435 17.233 1.00 41.97 91 THR A CA 1
ATOM 716 C C . THR A 1 91 ? 4.219 -11.843 16.639 1.00 41.97 91 THR A C 1
ATOM 718 O O . THR A 1 91 ? 4.388 -12.795 17.393 1.00 41.97 91 THR A O 1
ATOM 721 N N . ALA A 1 92 ? 4.172 -12.001 15.310 1.00 45.28 92 ALA A N 1
ATOM 722 C CA . ALA A 1 92 ? 4.365 -13.297 14.649 1.00 45.28 92 ALA A CA 1
ATOM 723 C C . ALA A 1 92 ? 5.844 -13.744 14.577 1.00 45.28 92 ALA A C 1
ATOM 725 O O . ALA A 1 92 ? 6.132 -14.849 14.119 1.00 45.28 92 ALA A O 1
ATOM 726 N N . LYS A 1 93 ? 6.783 -12.910 15.044 1.00 40.00 93 LYS A N 1
ATOM 727 C CA . LYS A 1 93 ? 8.171 -13.294 15.332 1.00 40.00 93 LYS A CA 1
ATOM 728 C C . LYS A 1 93 ? 8.622 -12.655 16.647 1.00 40.00 93 LYS A C 1
ATOM 730 O O . LYS A 1 93 ? 9.174 -11.558 16.653 1.00 40.00 93 LYS A O 1
ATOM 735 N N . ALA A 1 94 ? 8.393 -13.373 17.740 1.00 34.34 94 ALA A N 1
ATOM 736 C CA . ALA A 1 94 ? 9.199 -13.321 18.953 1.00 34.34 94 ALA A CA 1
ATOM 737 C C . ALA A 1 94 ? 9.466 -14.764 19.389 1.00 34.34 94 ALA A C 1
ATOM 739 O O . ALA A 1 94 ? 8.497 -15.557 19.352 1.00 34.34 94 ALA A O 1
#

Radius of gyration: 16.86 Å; chains: 1; bounding box: 37×26×39 Å

Organism: Dreissena polymorpha (NCBI:txid45954)

Sequence (94 aa):
MGAETKAKKLTKLPSLFVWEIGRRTNNQAHAQGLGRHNQLEVERLLREYLNAISDFLGDKKFLFGDDACAANCAVFNKLCQVMWHVPSVVTAKA

pLDDT: mean 79.85, std 17.33, range [33.53, 94.69]